Protein AF-A0A957WFK2-F1 (afdb_monomer_lite)

Sequence (78 aa):
FDYLGRHLDVRENVKFQGGQFARWSHATFPESACVLAIEFKKFFMDEWTGEPDPLHLTAIRPALEATVPGVFESLWSF

Structure (mmCIF, N/CA/C/O backbone):
data_AF-A0A957WFK2-F1
#
_entry.id   AF-A0A957WFK2-F1
#
loop_
_atom_site.group_PDB
_atom_site.id
_atom_site.type_symbol
_atom_site.label_atom_id
_atom_site.label_alt_id
_atom_site.label_comp_id
_atom_site.label_asym_id
_atom_site.label_entity_id
_atom_site.label_seq_id
_atom_site.pdbx_PDB_ins_code
_atom_site.Cartn_x
_atom_site.Cartn_y
_atom_site.Cartn_z
_atom_site.occupancy
_atom_site.B_iso_or_equiv
_atom_site.auth_seq_id
_atom_site.auth_comp_id
_atom_site.auth_asym_id
_atom_site.auth_atom_id
_atom_site.pdbx_PDB_model_num
ATOM 1 N N . PHE A 1 1 ? -2.836 -13.287 5.585 1.00 91.81 1 PHE A N 1
ATOM 2 C CA . PHE A 1 1 ? -2.507 -12.479 6.775 1.00 91.81 1 PHE A CA 1
ATOM 3 C C . PHE A 1 1 ? -3.796 -12.169 7.530 1.00 91.81 1 PHE A C 1
ATOM 5 O O . PHE A 1 1 ? -4.773 -11.808 6.875 1.00 91.81 1 PHE A O 1
ATOM 12 N N . ASP A 1 2 ? -3.820 -12.361 8.851 1.00 95.88 2 ASP A N 1
ATOM 13 C CA . ASP A 1 2 ? -4.922 -11.925 9.722 1.00 95.88 2 ASP A CA 1
ATOM 14 C C . ASP A 1 2 ? -4.604 -10.525 10.266 1.00 95.88 2 ASP A C 1
ATOM 16 O O . ASP A 1 2 ? -3.601 -10.327 10.949 1.00 95.88 2 ASP A O 1
ATOM 20 N N . TYR A 1 3 ? -5.429 -9.543 9.914 1.00 96.75 3 TYR A N 1
ATOM 21 C CA . TYR A 1 3 ? -5.296 -8.153 10.326 1.00 96.75 3 TYR A CA 1
ATOM 22 C C . TYR A 1 3 ? -6.309 -7.855 11.433 1.00 96.75 3 TYR A C 1
ATOM 24 O O . TYR A 1 3 ? -7.458 -7.522 11.149 1.00 96.75 3 TYR A O 1
ATOM 32 N N . LEU A 1 4 ? -5.881 -7.948 12.696 1.00 96.75 4 LEU A N 1
ATOM 33 C CA . LEU A 1 4 ? -6.712 -7.638 13.871 1.00 96.75 4 LEU A CA 1
ATOM 34 C C . LEU A 1 4 ? -8.055 -8.407 13.888 1.00 96.75 4 LEU A C 1
ATOM 36 O O . LEU A 1 4 ? -9.097 -7.836 14.207 1.00 96.75 4 LEU A O 1
ATOM 40 N N . GLY A 1 5 ? -8.039 -9.692 13.517 1.00 97.31 5 GLY A N 1
ATOM 41 C CA . GLY A 1 5 ? -9.224 -10.553 13.480 1.00 97.31 5 GLY A CA 1
ATOM 42 C C . GLY A 1 5 ? -10.061 -10.427 12.203 1.00 97.31 5 GLY A C 1
ATOM 43 O O . GLY A 1 5 ? -11.210 -10.869 12.175 1.00 97.31 5 GLY A O 1
ATOM 44 N N . ARG A 1 6 ? -9.528 -9.800 11.146 1.00 95.12 6 ARG A N 1
ATOM 45 C CA . ARG A 1 6 ? -10.189 -9.680 9.839 1.00 95.12 6 ARG A CA 1
ATOM 46 C C . ARG A 1 6 ? -9.199 -9.718 8.679 1.00 95.12 6 ARG A C 1
ATOM 48 O O . ARG A 1 6 ? -8.001 -9.511 8.835 1.00 95.12 6 ARG A O 1
ATOM 55 N N . HIS A 1 7 ? -9.720 -9.881 7.468 1.00 95.38 7 HIS A N 1
ATOM 56 C CA . HIS A 1 7 ? -8.948 -9.647 6.250 1.00 95.38 7 HIS A CA 1
ATOM 57 C C . HIS A 1 7 ? -9.080 -8.192 5.777 1.00 95.38 7 HIS A C 1
ATOM 59 O O . HIS A 1 7 ? -10.106 -7.532 5.980 1.00 95.38 7 HIS A O 1
ATOM 65 N N . LEU A 1 8 ? -8.012 -7.677 5.164 1.00 95.00 8 LEU A N 1
ATOM 66 C CA . LEU A 1 8 ? -8.050 -6.400 4.457 1.00 95.00 8 LEU A CA 1
ATOM 67 C C . LEU A 1 8 ? -8.694 -6.600 3.079 1.00 95.00 8 LEU A C 1
ATOM 69 O O . LEU A 1 8 ? -8.430 -7.596 2.412 1.00 95.00 8 LEU A O 1
ATOM 73 N N . ASP A 1 9 ? -9.519 -5.640 2.659 1.00 95.19 9 ASP A N 1
ATOM 74 C CA . ASP A 1 9 ? -10.001 -5.557 1.279 1.00 95.19 9 ASP A CA 1
ATOM 75 C C . ASP A 1 9 ? -8.873 -4.984 0.414 1.00 95.19 9 ASP A C 1
ATOM 77 O O . ASP A 1 9 ? -8.472 -3.833 0.598 1.00 95.19 9 ASP A O 1
ATOM 81 N N . VAL A 1 10 ? -8.325 -5.810 -0.477 1.00 95.00 10 VAL A N 1
ATOM 82 C CA . VAL A 1 10 ? -7.191 -5.477 -1.346 1.00 95.00 10 VAL A CA 1
ATOM 83 C C . VAL A 1 10 ? -7.650 -5.599 -2.789 1.00 95.00 10 VAL A C 1
ATOM 85 O O . VAL A 1 10 ? -8.209 -6.621 -3.185 1.00 95.00 10 VAL A O 1
ATOM 88 N N . ARG A 1 11 ? -7.433 -4.545 -3.575 1.00 95.94 1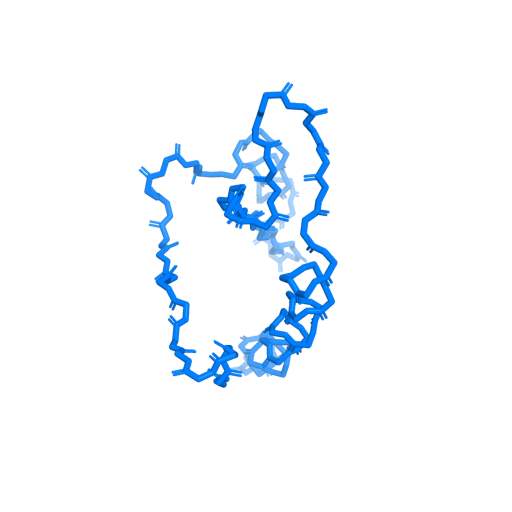1 ARG A N 1
ATOM 89 C CA . ARG A 1 11 ? -7.886 -4.458 -4.965 1.00 95.94 11 ARG A CA 1
ATOM 90 C C . ARG A 1 11 ? -6.859 -3.733 -5.816 1.00 95.94 11 ARG A C 1
ATOM 92 O O . ARG A 1 11 ? -6.089 -2.921 -5.312 1.00 95.94 11 ARG A O 1
ATOM 99 N N . GLU A 1 12 ? -6.907 -3.990 -7.113 1.00 95.69 12 GLU A N 1
ATOM 100 C CA . GLU A 1 12 ? -6.017 -3.383 -8.094 1.00 95.69 12 GLU A CA 1
ATOM 101 C C . GLU A 1 12 ? -6.714 -2.217 -8.816 1.00 95.69 12 GLU A C 1
ATOM 103 O O . GLU A 1 12 ? -7.872 -2.332 -9.216 1.00 95.69 12 GLU A O 1
ATOM 108 N N . ASN A 1 13 ? -6.009 -1.093 -8.990 1.00 94.00 13 ASN A N 1
ATOM 109 C CA . ASN A 1 13 ? -6.367 -0.008 -9.916 1.00 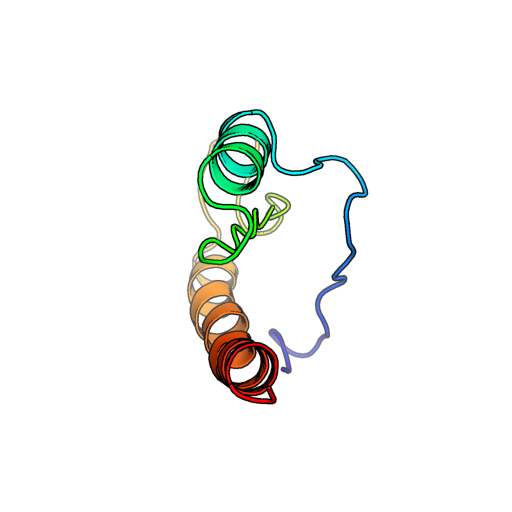94.00 13 ASN A CA 1
ATOM 110 C C . ASN A 1 13 ? -7.778 0.608 -9.756 1.00 94.00 13 ASN A C 1
ATOM 112 O O . ASN A 1 13 ? -8.361 1.097 -10.725 1.00 94.00 13 ASN A O 1
ATOM 116 N N . VAL A 1 14 ? -8.333 0.629 -8.536 1.00 94.81 14 VAL A N 1
ATOM 117 C CA . VAL A 1 14 ? -9.713 1.102 -8.284 1.00 94.81 14 VAL A CA 1
ATOM 118 C C . VAL A 1 14 ? -9.852 2.624 -8.379 1.00 94.81 14 VAL A C 1
ATOM 120 O O . VAL A 1 14 ? -10.786 3.128 -9.004 1.00 94.81 14 VAL A O 1
ATOM 123 N N . LYS A 1 15 ? -8.966 3.372 -7.713 1.00 92.00 15 LYS A N 1
ATOM 124 C CA . LYS A 1 15 ? -8.965 4.848 -7.706 1.00 92.00 15 LYS A CA 1
ATOM 125 C C . LYS A 1 15 ? -7.662 5.429 -8.233 1.00 92.00 15 LYS A C 1
ATOM 127 O O . LYS A 1 15 ? -7.687 6.475 -8.877 1.00 92.00 15 LYS A O 1
ATOM 132 N N . PHE A 1 16 ? -6.556 4.733 -7.999 1.00 92.00 16 PHE A N 1
ATOM 133 C CA . PHE A 1 16 ? -5.225 5.142 -8.409 1.00 92.00 16 PHE A CA 1
ATOM 134 C C . PHE A 1 16 ? -4.546 4.052 -9.244 1.00 92.00 16 PHE A C 1
ATOM 136 O O . PHE A 1 16 ? -4.692 2.871 -8.950 1.00 92.00 16 PHE A O 1
ATOM 143 N N . GLN A 1 17 ? -3.814 4.464 -10.284 1.00 92.62 17 GLN A N 1
ATOM 144 C CA . GLN A 1 17 ? -3.202 3.577 -11.288 1.00 92.62 17 GLN A CA 1
ATOM 145 C C . GLN A 1 17 ? -1.671 3.748 -11.392 1.00 92.62 17 GLN A C 1
ATOM 147 O O . GLN A 1 17 ? -1.078 3.497 -12.434 1.00 92.62 17 GLN A O 1
ATOM 152 N N . GLY A 1 18 ? -1.005 4.253 -10.346 1.00 90.25 18 GLY A N 1
ATOM 153 C CA . GLY A 1 18 ? 0.467 4.315 -10.282 1.00 90.25 18 GLY A CA 1
ATOM 154 C C . GLY A 1 18 ? 1.137 5.575 -10.845 1.00 90.25 18 GLY A C 1
ATOM 155 O O . GLY A 1 18 ? 2.325 5.798 -10.610 1.00 90.25 18 GLY A O 1
ATOM 156 N N . GLY A 1 19 ? 0.383 6.462 -11.497 1.00 93.81 19 GLY A N 1
ATOM 157 C CA . GLY A 1 19 ? 0.841 7.809 -11.851 1.00 93.81 19 GLY A CA 1
ATOM 158 C C . GLY A 1 19 ? 2.035 7.857 -12.818 1.00 93.81 19 GLY A C 1
ATOM 159 O O . GLY A 1 19 ? 2.333 6.914 -13.546 1.00 93.81 19 GLY A O 1
ATOM 160 N N . GLN A 1 20 ? 2.708 9.012 -12.870 1.00 96.06 20 GLN A N 1
ATOM 161 C CA . GLN A 1 20 ? 3.733 9.288 -13.887 1.00 96.06 20 GLN A CA 1
ATOM 162 C C . GLN A 1 20 ? 5.053 8.551 -13.657 1.00 96.06 20 GLN A C 1
ATOM 164 O O . GLN A 1 20 ? 5.680 8.140 -14.628 1.00 96.06 20 GLN A O 1
ATOM 169 N N . PHE A 1 21 ? 5.469 8.376 -12.401 1.00 95.38 21 PHE A N 1
ATOM 170 C CA . PHE A 1 21 ? 6.760 7.762 -12.094 1.00 95.38 21 PHE A CA 1
ATOM 171 C C . PHE A 1 21 ? 6.805 6.294 -12.522 1.00 95.38 21 PHE A C 1
ATOM 173 O O . PHE A 1 21 ? 7.691 5.928 -13.287 1.00 95.38 21 PHE A O 1
ATOM 180 N N . ALA A 1 22 ? 5.806 5.490 -12.134 1.00 95.75 22 ALA A N 1
ATOM 181 C CA . ALA A 1 22 ? 5.720 4.091 -12.554 1.00 95.75 22 ALA A CA 1
ATOM 182 C C . ALA A 1 22 ? 5.707 3.972 -14.086 1.00 95.75 22 ALA A C 1
ATOM 184 O O . ALA A 1 22 ? 6.537 3.273 -14.661 1.00 95.75 22 ALA A O 1
ATOM 185 N N . ARG A 1 23 ? 4.855 4.765 -14.754 1.00 95.50 23 ARG A N 1
ATOM 186 C CA . ARG A 1 23 ? 4.759 4.806 -16.220 1.00 95.50 23 ARG A CA 1
ATOM 187 C C . ARG A 1 23 ? 6.093 5.135 -16.892 1.00 95.50 23 ARG A C 1
ATOM 189 O O . ARG A 1 23 ? 6.461 4.499 -17.875 1.00 95.50 23 ARG A O 1
ATOM 196 N N . TRP A 1 24 ? 6.804 6.143 -16.393 1.00 97.50 24 TRP A N 1
ATOM 197 C CA . TRP A 1 24 ? 8.106 6.532 -16.927 1.00 97.50 24 TRP A CA 1
ATOM 198 C C . TRP A 1 24 ? 9.165 5.449 -16.691 1.00 97.50 24 TRP A C 1
ATOM 200 O O . TRP A 1 24 ? 9.919 5.139 -17.613 1.00 97.50 24 TRP A O 1
ATOM 210 N N . SER A 1 25 ? 9.202 4.842 -15.501 1.00 97.69 25 SER A N 1
ATOM 211 C CA . SER A 1 25 ? 10.140 3.764 -15.177 1.00 97.69 25 SER A CA 1
ATOM 212 C C . SER A 1 25 ? 9.937 2.553 -16.077 1.00 97.69 25 SER A C 1
ATOM 214 O O . SER A 1 25 ? 10.907 2.071 -16.652 1.00 97.69 25 SER A O 1
ATOM 216 N N . HIS A 1 26 ? 8.691 2.109 -16.268 1.00 95.69 26 HIS A N 1
ATOM 217 C CA . HIS A 1 26 ? 8.375 0.996 -17.168 1.00 95.69 26 HIS A CA 1
ATOM 218 C C . HIS A 1 26 ? 8.719 1.311 -18.631 1.00 95.69 26 HIS A C 1
ATOM 220 O O . HIS A 1 26 ? 9.179 0.433 -19.347 1.00 95.69 26 HIS A O 1
ATOM 226 N N . ALA A 1 27 ? 8.553 2.560 -19.080 1.00 97.19 27 ALA A N 1
ATOM 227 C CA . ALA A 1 27 ? 8.941 2.963 -20.435 1.00 97.19 27 ALA A CA 1
ATOM 228 C C . ALA A 1 27 ? 10.466 3.053 -20.625 1.00 97.19 27 ALA A C 1
ATOM 230 O O . ALA A 1 27 ? 10.970 2.788 -21.713 1.00 97.19 27 ALA A O 1
ATOM 231 N N . THR A 1 28 ? 11.195 3.451 -19.582 1.00 98.38 28 THR A N 1
ATOM 232 C CA . THR A 1 28 ? 12.651 3.664 -19.638 1.00 98.38 28 THR A CA 1
ATOM 233 C C . THR A 1 28 ? 13.426 2.363 -19.425 1.00 98.38 28 THR A C 1
ATOM 235 O O . THR A 1 28 ? 14.481 2.168 -20.023 1.00 98.38 28 THR A O 1
ATOM 238 N N . PHE A 1 29 ? 12.898 1.462 -18.595 1.00 97.50 29 PHE A N 1
ATOM 239 C CA . PHE A 1 29 ? 13.539 0.213 -18.181 1.00 97.50 29 PHE A CA 1
ATOM 240 C C . PHE A 1 29 ? 12.574 -0.978 -18.341 1.00 97.50 29 PHE A C 1
ATOM 242 O O . PHE A 1 29 ? 12.231 -1.630 -17.352 1.00 97.50 29 PHE A O 1
ATOM 249 N N . PRO A 1 30 ? 12.107 -1.267 -19.570 1.00 95.25 30 PRO A N 1
ATOM 250 C CA . PRO A 1 30 ? 11.002 -2.202 -19.809 1.00 95.25 30 PRO A CA 1
ATOM 251 C C . PRO A 1 30 ? 11.295 -3.647 -19.392 1.00 95.25 30 PRO A C 1
ATOM 253 O O . PRO A 1 30 ? 10.370 -4.388 -19.080 1.00 95.25 30 PRO A O 1
ATOM 256 N N . GLU A 1 31 ? 12.568 -4.043 -19.369 1.00 94.44 31 GLU A N 1
ATOM 257 C CA . GLU A 1 31 ? 12.988 -5.416 -19.056 1.00 94.44 31 GLU A CA 1
ATOM 258 C C . GLU A 1 31 ? 13.564 -5.570 -17.642 1.00 94.44 31 GLU A C 1
ATOM 260 O O . GLU A 1 31 ? 13.852 -6.682 -17.211 1.00 94.44 31 GLU A O 1
ATOM 265 N N . SER A 1 32 ? 13.770 -4.467 -16.914 1.00 92.94 32 SER A N 1
ATOM 266 C CA . SER A 1 32 ? 14.523 -4.484 -15.652 1.00 92.94 32 SER A CA 1
ATOM 267 C C . SER A 1 32 ? 13.860 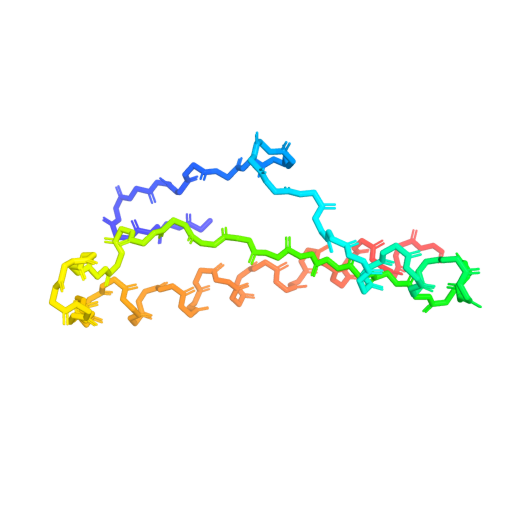-3.743 -14.495 1.00 92.94 32 SER A C 1
ATOM 269 O O . SER A 1 32 ? 14.292 -3.909 -13.354 1.00 92.94 32 SER A O 1
ATOM 271 N N . ALA A 1 33 ? 12.805 -2.961 -14.740 1.00 93.31 33 ALA A N 1
ATOM 272 C CA . ALA A 1 33 ? 12.054 -2.291 -13.684 1.00 93.31 33 ALA A CA 1
ATOM 273 C C . ALA A 1 33 ? 10.616 -2.809 -13.584 1.00 93.31 33 ALA A C 1
ATOM 275 O O . ALA A 1 33 ? 9.852 -2.770 -14.545 1.00 93.31 33 ALA A O 1
ATOM 276 N N . CYS A 1 34 ? 10.214 -3.177 -12.368 1.00 92.31 34 CYS A N 1
ATOM 277 C CA . CYS A 1 34 ? 8.822 -3.400 -11.994 1.00 92.31 34 CYS A CA 1
ATOM 278 C C . CYS A 1 34 ? 8.475 -2.485 -10.813 1.00 92.31 34 CYS A C 1
ATOM 280 O O . CYS A 1 34 ? 8.919 -2.708 -9.688 1.00 92.31 34 CYS A O 1
ATOM 282 N N . VAL A 1 35 ? 7.723 -1.413 -11.077 1.00 93.69 35 VAL A N 1
ATOM 283 C CA . VAL A 1 35 ? 7.278 -0.461 -10.052 1.00 93.69 35 VAL A CA 1
ATOM 284 C C . VAL A 1 35 ? 5.841 -0.768 -9.644 1.00 93.69 35 VAL A C 1
ATOM 286 O O . VAL A 1 35 ? 4.936 -0.725 -10.476 1.00 93.69 35 VAL A O 1
ATOM 289 N N . LEU A 1 36 ? 5.634 -1.018 -8.350 1.00 93.06 36 LEU A N 1
ATOM 290 C CA . LEU A 1 36 ? 4.315 -1.147 -7.735 1.00 93.06 36 LEU A CA 1
ATOM 291 C C . LEU A 1 36 ? 3.985 0.124 -6.955 1.00 93.06 36 LEU A C 1
ATOM 293 O O . LEU A 1 36 ? 4.791 0.599 -6.155 1.00 93.06 36 LEU A O 1
ATOM 297 N N . ALA A 1 37 ? 2.783 0.657 -7.159 1.00 94.69 37 ALA A N 1
ATOM 298 C CA . ALA A 1 37 ? 2.260 1.750 -6.356 1.00 94.69 37 ALA A CA 1
ATOM 299 C C . ALA A 1 37 ? 1.188 1.220 -5.403 1.00 94.69 37 ALA A C 1
ATOM 301 O O . ALA A 1 37 ? 0.161 0.707 -5.843 1.00 94.69 37 ALA A O 1
ATOM 302 N N . ILE A 1 38 ? 1.434 1.342 -4.099 1.00 94.25 38 ILE A N 1
ATOM 303 C CA . ILE A 1 38 ? 0.550 0.816 -3.056 1.00 94.25 38 ILE A CA 1
ATOM 304 C C . ILE A 1 38 ? -0.213 1.980 -2.428 1.00 94.25 38 ILE A C 1
ATOM 306 O O . ILE A 1 38 ? 0.385 2.874 -1.830 1.00 94.25 38 ILE A O 1
ATOM 310 N N . GLU A 1 39 ? -1.537 1.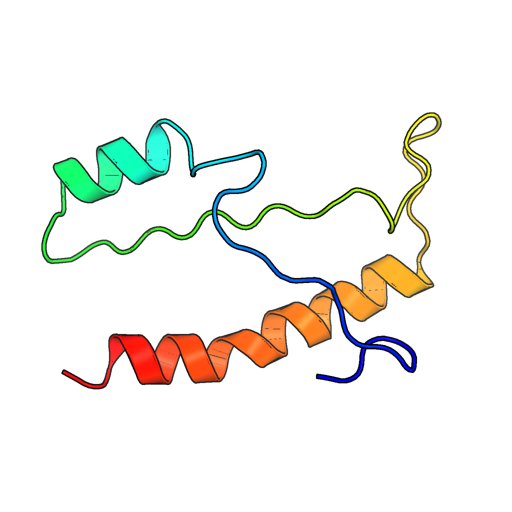964 -2.562 1.00 94.25 39 GLU A N 1
ATOM 311 C CA . GLU A 1 39 ? -2.427 2.953 -1.956 1.00 94.25 39 GLU A CA 1
ATOM 312 C C . GLU A 1 39 ? -3.039 2.399 -0.664 1.00 94.25 39 GLU A C 1
ATOM 314 O O . GLU A 1 39 ? -3.661 1.337 -0.658 1.00 94.25 39 GLU A O 1
ATOM 319 N N . PHE A 1 40 ? -2.906 3.152 0.431 1.00 92.69 40 PHE A N 1
ATOM 320 C CA . PHE A 1 40 ? -3.612 2.878 1.679 1.00 92.69 40 PHE A CA 1
ATOM 321 C C . PHE A 1 40 ? -4.790 3.832 1.825 1.00 92.69 40 PHE A C 1
ATOM 323 O O . PHE A 1 40 ? -4.627 5.053 1.834 1.00 92.69 40 PHE A O 1
ATOM 330 N N . LYS A 1 41 ? -5.984 3.277 2.033 1.00 92.44 41 LYS A N 1
ATOM 331 C CA . LYS A 1 41 ? -7.092 4.068 2.567 1.00 92.44 41 LYS A CA 1
ATOM 332 C C . LYS A 1 41 ? -6.726 4.525 3.982 1.00 92.44 41 LYS A C 1
ATOM 334 O O . LYS A 1 41 ? -6.170 3.749 4.756 1.00 92.44 41 LYS A O 1
ATOM 339 N N . LYS A 1 42 ? -7.088 5.755 4.344 1.00 94.25 42 LYS A N 1
ATOM 340 C CA . LYS A 1 42 ? -6.738 6.391 5.626 1.00 94.25 42 LYS A CA 1
ATOM 341 C C . LYS A 1 42 ? -7.534 5.857 6.825 1.00 94.25 42 LYS A C 1
ATOM 343 O O . LYS A 1 42 ? -7.748 6.568 7.789 1.00 94.25 42 LYS A O 1
ATOM 348 N N . PHE A 1 43 ? -7.947 4.588 6.803 1.00 94.50 43 PHE A N 1
ATOM 349 C CA . PHE A 1 43 ? -8.678 3.964 7.914 1.00 94.50 43 PHE A CA 1
ATOM 350 C C . PHE A 1 43 ? -7.848 3.862 9.205 1.00 94.50 43 PHE A C 1
ATOM 352 O O . PHE A 1 43 ? -8.386 3.520 10.249 1.00 94.50 43 PHE A O 1
ATOM 359 N N . PHE A 1 44 ? -6.539 4.103 9.120 1.00 95.31 44 PHE A N 1
ATOM 360 C CA . PHE A 1 44 ? -5.605 4.085 10.240 1.00 95.31 44 PHE A CA 1
ATOM 361 C C . PHE A 1 44 ? -5.425 5.458 10.898 1.00 95.31 44 PHE A C 1
ATOM 363 O O . PHE A 1 44 ? -4.541 5.597 11.735 1.00 95.31 44 PHE A O 1
ATOM 370 N N . MET A 1 45 ? -6.177 6.484 10.495 1.00 96.94 45 MET A N 1
ATOM 371 C CA . MET A 1 45 ? -6.062 7.837 11.038 1.00 96.94 45 MET A CA 1
ATOM 372 C C . MET A 1 45 ? -7.392 8.586 10.963 1.00 96.94 45 MET A C 1
ATOM 374 O O . MET A 1 45 ? -8.251 8.266 10.142 1.00 96.94 45 MET A O 1
ATOM 378 N N . ASP A 1 46 ? -7.535 9.622 11.781 1.00 97.19 46 ASP A N 1
ATOM 379 C CA . ASP A 1 46 ? -8.565 10.632 11.572 1.00 97.19 46 ASP A CA 1
ATOM 380 C C . ASP A 1 46 ? -8.168 11.530 10.385 1.00 97.19 46 ASP A C 1
ATOM 382 O O . ASP A 1 46 ? -7.077 12.106 10.345 1.00 97.19 46 ASP A O 1
ATOM 386 N N . GLU A 1 47 ? -9.038 11.627 9.376 1.00 95.19 47 GLU A N 1
ATOM 387 C CA . GLU A 1 47 ? -8.728 12.353 8.137 1.00 95.19 47 GLU A CA 1
ATOM 388 C C . GLU A 1 47 ? -8.776 13.883 8.279 1.00 95.19 47 GLU A C 1
ATOM 390 O O . GLU A 1 47 ? -8.278 14.582 7.396 1.00 95.19 47 GLU A O 1
ATOM 395 N N . TRP A 1 48 ? -9.363 14.404 9.358 1.00 95.88 48 TRP A N 1
ATOM 396 C CA . TRP A 1 48 ? -9.517 15.837 9.605 1.00 95.88 48 TRP A CA 1
ATOM 397 C C . TRP A 1 48 ? -8.421 16.383 10.513 1.00 95.88 48 TRP A C 1
ATOM 399 O O . TRP A 1 48 ? -7.869 17.445 10.228 1.00 95.88 48 TRP A O 1
ATOM 409 N N . THR A 1 49 ? -8.098 15.673 11.593 1.00 97.25 49 THR A N 1
ATOM 410 C CA . THR A 1 49 ? -7.036 16.065 12.530 1.00 97.25 49 THR A CA 1
ATOM 411 C C . THR A 1 49 ? -5.663 15.606 12.056 1.00 97.25 49 THR A C 1
ATOM 413 O O . THR A 1 49 ? -4.654 16.221 12.395 1.00 97.25 49 THR A O 1
ATOM 416 N N . GLY A 1 50 ? -5.613 14.542 11.252 1.00 95.69 50 GLY A N 1
ATOM 417 C CA . GLY A 1 50 ? -4.366 13.923 10.829 1.00 95.69 50 GLY A CA 1
ATOM 418 C C . GLY A 1 50 ? -3.760 12.974 11.868 1.00 95.69 50 GLY A C 1
ATOM 419 O O . GLY A 1 50 ? -2.663 12.461 11.644 1.00 95.69 50 GLY A O 1
ATOM 420 N N . GLU A 1 51 ? -4.434 12.736 12.996 1.00 97.94 51 GLU A N 1
ATOM 421 C CA . GLU A 1 51 ? -3.914 11.886 14.067 1.00 97.94 51 GLU A CA 1
ATOM 422 C C . GLU A 1 51 ? -4.062 10.395 13.715 1.00 97.94 51 GLU A C 1
ATOM 424 O O . GLU A 1 51 ? -5.170 9.935 13.422 1.00 97.94 51 GLU A O 1
ATOM 429 N N . PRO A 1 52 ? -2.969 9.610 13.725 1.00 97.12 52 PRO A N 1
ATOM 430 C CA . PRO A 1 52 ? -3.034 8.181 13.456 1.00 97.12 52 PRO A CA 1
ATOM 431 C C . PRO A 1 52 ? -3.561 7.398 14.662 1.00 97.12 52 PRO A C 1
ATOM 433 O O . PRO A 1 52 ? -3.200 7.679 15.802 1.00 97.12 52 PRO A O 1
ATOM 436 N N . ASP A 1 53 ? -4.324 6.342 14.392 1.00 97.25 53 ASP A N 1
ATOM 437 C CA . ASP A 1 53 ? -4.614 5.281 15.352 1.00 97.25 53 ASP A CA 1
ATOM 438 C C . ASP A 1 53 ? -3.366 4.382 15.495 1.00 97.25 53 ASP A C 1
ATOM 440 O O . ASP A 1 53 ? -2.986 3.684 14.538 1.00 97.25 53 ASP A O 1
ATOM 444 N N . PRO A 1 54 ? -2.712 4.357 16.674 1.00 97.06 54 PRO A N 1
ATOM 445 C CA . PRO A 1 54 ? -1.487 3.589 16.875 1.00 97.06 54 PRO A CA 1
ATOM 446 C C . PRO A 1 54 ? -1.665 2.082 16.665 1.00 97.06 54 PRO A C 1
ATOM 448 O O . PRO A 1 54 ? -0.731 1.425 16.197 1.00 97.06 54 PRO A O 1
ATOM 451 N N . LEU A 1 55 ? -2.841 1.524 16.976 1.00 97.31 55 LEU A N 1
ATOM 452 C CA . LEU A 1 55 ? -3.131 0.100 16.802 1.00 97.31 55 LEU A CA 1
ATOM 453 C C . LEU A 1 55 ? -3.138 -0.260 15.315 1.00 97.31 55 LEU A C 1
ATOM 455 O O . LEU A 1 55 ? -2.494 -1.222 14.892 1.00 97.31 55 LEU A O 1
ATOM 459 N N . HIS A 1 56 ? -3.829 0.536 14.499 1.00 96.94 56 HIS A N 1
ATOM 460 C CA . HIS A 1 56 ? -3.884 0.297 13.061 1.00 96.94 56 HIS A CA 1
ATOM 461 C C . HIS A 1 56 ? -2.536 0.532 12.383 1.00 96.94 56 HIS A C 1
ATOM 463 O O . HIS A 1 56 ? -2.127 -0.278 11.544 1.00 96.94 56 HIS A O 1
ATOM 469 N N . LEU A 1 57 ? -1.830 1.598 12.767 1.00 95.38 57 LEU A N 1
ATOM 470 C CA . LEU A 1 57 ? -0.531 1.940 12.197 1.00 95.38 57 LEU A CA 1
ATOM 471 C C . LEU A 1 57 ? 0.516 0.850 12.474 1.00 95.38 57 LEU A C 1
ATOM 473 O O . LEU A 1 57 ? 1.240 0.440 11.566 1.00 95.38 57 LEU A O 1
ATOM 477 N N . THR A 1 58 ? 0.562 0.330 13.704 1.00 96.44 58 THR A N 1
ATOM 478 C CA . THR A 1 58 ? 1.475 -0.767 14.067 1.00 96.44 58 THR A CA 1
ATOM 479 C C . THR A 1 58 ? 1.113 -2.081 13.380 1.00 96.44 58 THR A C 1
ATOM 481 O O . THR A 1 58 ? 2.018 -2.818 12.995 1.00 96.44 58 THR A O 1
ATOM 484 N N . ALA A 1 59 ? -0.173 -2.354 13.141 1.00 97.19 59 ALA A N 1
ATOM 485 C CA . ALA A 1 59 ? -0.622 -3.557 12.440 1.00 97.19 59 ALA A CA 1
ATOM 486 C C . ALA A 1 59 ? -0.386 -3.523 10.916 1.00 97.19 59 ALA A C 1
ATOM 488 O O . ALA A 1 59 ? -0.274 -4.579 10.291 1.00 97.19 59 ALA A O 1
ATOM 489 N N . ILE A 1 60 ? -0.304 -2.342 10.288 1.00 96.12 60 ILE A N 1
ATOM 490 C CA . ILE A 1 60 ? -0.068 -2.224 8.834 1.00 96.12 60 ILE A CA 1
ATOM 491 C C . ILE A 1 60 ? 1.315 -2.750 8.443 1.00 96.12 60 ILE A C 1
ATOM 493 O O . ILE A 1 60 ? 1.447 -3.414 7.416 1.00 96.12 60 ILE A O 1
ATOM 497 N N . ARG A 1 61 ? 2.339 -2.493 9.264 1.00 94.81 61 ARG A N 1
ATOM 498 C CA . ARG A 1 61 ? 3.713 -2.942 9.004 1.00 94.81 61 ARG A CA 1
ATOM 499 C C . ARG A 1 61 ? 3.815 -4.458 8.765 1.00 94.81 61 ARG A C 1
ATOM 501 O O . ARG A 1 61 ? 4.222 -4.830 7.666 1.00 94.81 61 ARG A O 1
ATOM 508 N N . PRO A 1 62 ? 3.429 -5.333 9.714 1.00 97.00 62 PRO A N 1
ATOM 509 C CA . PRO A 1 62 ? 3.525 -6.775 9.509 1.00 97.00 62 PRO A CA 1
ATOM 510 C C . PRO A 1 62 ? 2.608 -7.259 8.377 1.00 97.00 62 PRO A C 1
ATOM 512 O O . PRO A 1 62 ? 2.945 -8.221 7.692 1.00 97.00 62 PRO A O 1
ATOM 515 N N . ALA A 1 63 ? 1.481 -6.578 8.127 1.00 96.56 63 ALA A N 1
ATOM 516 C CA . ALA A 1 63 ? 0.604 -6.907 7.006 1.00 96.56 63 ALA A CA 1
ATOM 517 C C . ALA A 1 63 ? 1.288 -6.685 5.650 1.00 96.56 63 ALA A C 1
ATOM 519 O O . ALA A 1 63 ? 1.168 -7.527 4.763 1.00 96.56 63 ALA A O 1
ATOM 520 N N . LEU A 1 64 ? 2.021 -5.578 5.500 1.00 96.06 64 LEU A N 1
ATOM 521 C CA . LEU A 1 64 ? 2.782 -5.282 4.289 1.00 96.06 64 LEU A CA 1
ATOM 522 C C . LEU A 1 64 ? 4.006 -6.198 4.162 1.00 96.06 64 LEU A C 1
ATOM 524 O O . LEU A 1 64 ? 4.251 -6.749 3.092 1.00 96.06 64 LEU A O 1
ATOM 528 N N . GLU A 1 65 ? 4.737 -6.424 5.255 1.00 96.94 65 GLU A N 1
ATOM 529 C CA . GLU A 1 65 ? 5.890 -7.336 5.288 1.00 96.94 65 GLU A CA 1
ATOM 530 C C . GLU A 1 65 ? 5.504 -8.764 4.872 1.00 96.94 65 GLU A C 1
ATOM 532 O O . GLU A 1 65 ? 6.236 -9.407 4.124 1.00 96.94 65 GLU A O 1
ATOM 537 N N . ALA A 1 66 ? 4.315 -9.237 5.250 1.00 96.38 66 ALA A N 1
ATOM 538 C CA . ALA A 1 66 ? 3.820 -10.555 4.856 1.00 96.38 66 ALA A CA 1
ATOM 539 C C . ALA A 1 66 ? 3.586 -10.723 3.342 1.00 96.38 66 ALA A C 1
ATOM 541 O O . ALA A 1 66 ? 3.435 -11.851 2.877 1.00 96.38 66 ALA A O 1
ATOM 542 N N . THR A 1 67 ? 3.555 -9.633 2.567 1.00 95.31 67 THR A N 1
ATOM 543 C CA . THR A 1 67 ? 3.439 -9.690 1.097 1.00 95.31 67 THR A CA 1
ATOM 544 C C . THR A 1 67 ? 4.785 -9.904 0.407 1.00 95.31 67 THR A C 1
ATOM 546 O O . THR A 1 67 ? 4.831 -10.425 -0.706 1.00 95.31 67 THR A O 1
ATOM 549 N N . VAL A 1 68 ? 5.887 -9.551 1.078 1.00 95.44 68 VAL A N 1
ATOM 550 C CA . VAL A 1 68 ? 7.239 -9.553 0.511 1.00 95.44 68 VAL A CA 1
ATOM 551 C C . VAL A 1 68 ? 7.641 -10.927 -0.040 1.00 95.44 68 VAL A C 1
ATOM 553 O O . VAL A 1 68 ? 8.085 -10.966 -1.188 1.00 95.44 68 VAL A O 1
ATOM 556 N N . PRO A 1 69 ? 7.443 -12.059 0.670 1.00 95.12 69 PRO A N 1
ATOM 557 C CA . PRO A 1 69 ? 7.793 -13.371 0.127 1.00 95.12 69 PRO A CA 1
ATOM 558 C C . PRO A 1 69 ? 7.106 -13.686 -1.208 1.00 95.12 69 PRO A C 1
ATOM 560 O O . PRO A 1 69 ? 7.765 -14.173 -2.120 1.00 95.12 69 PRO A O 1
ATOM 563 N N . GLY A 1 70 ? 5.821 -13.344 -1.360 1.00 93.94 70 GLY A N 1
ATOM 564 C CA . GLY A 1 70 ? 5.086 -13.569 -2.611 1.00 93.94 70 GLY A CA 1
ATOM 565 C C . GLY A 1 70 ? 5.578 -12.689 -3.766 1.00 93.94 70 GLY A C 1
ATOM 566 O O . GLY A 1 70 ? 5.573 -13.116 -4.920 1.00 93.94 70 GLY A O 1
ATOM 567 N N . VAL A 1 71 ? 6.066 -11.479 -3.467 1.00 93.12 71 VAL A N 1
ATOM 568 C CA . VAL A 1 71 ? 6.716 -10.612 -4.466 1.00 93.12 71 VAL A CA 1
ATOM 569 C C . VAL A 1 71 ? 8.039 -11.225 -4.930 1.00 93.12 71 VAL A C 1
ATOM 571 O O . VAL A 1 71 ? 8.289 -11.283 -6.132 1.00 93.12 71 VAL A O 1
ATOM 574 N N . PHE A 1 72 ? 8.865 -11.723 -4.003 1.00 93.25 72 PHE A N 1
ATOM 575 C CA . PHE A 1 72 ? 10.102 -12.431 -4.347 1.00 93.25 72 PHE A CA 1
ATOM 576 C C . PHE A 1 72 ? 9.819 -13.699 -5.162 1.00 93.25 72 PHE A C 1
ATOM 578 O O . PHE A 1 72 ? 10.454 -13.925 -6.183 1.00 93.25 72 PHE A O 1
ATOM 585 N N . GLU A 1 73 ? 8.831 -14.502 -4.780 1.00 94.44 73 GLU A N 1
ATOM 586 C CA . GLU A 1 73 ? 8.442 -15.671 -5.573 1.00 94.44 73 GLU A CA 1
ATOM 587 C C . GLU A 1 73 ? 8.064 -15.271 -7.007 1.00 94.44 73 GLU A C 1
ATOM 589 O O . GLU A 1 73 ? 8.565 -15.850 -7.967 1.00 94.44 73 GLU A O 1
ATOM 594 N N . SER A 1 74 ? 7.267 -14.214 -7.168 1.00 90.75 74 SER A N 1
ATOM 595 C CA . SER A 1 74 ? 6.801 -13.757 -8.484 1.00 90.75 74 SER A CA 1
ATOM 596 C C . SER A 1 74 ? 7.915 -13.196 -9.373 1.00 90.75 74 SER A C 1
ATOM 598 O O . SER A 1 74 ? 7.860 -13.341 -10.590 1.00 90.75 74 SER A O 1
ATOM 600 N N . LEU A 1 75 ? 8.920 -12.539 -8.788 1.00 86.69 75 LEU A N 1
ATOM 601 C CA . LEU A 1 75 ? 10.021 -11.927 -9.538 1.00 86.69 75 LEU A CA 1
ATOM 602 C C . LEU A 1 75 ? 11.134 -12.925 -9.896 1.00 86.69 75 LEU A C 1
ATOM 604 O O . LEU A 1 75 ? 11.830 -12.714 -10.885 1.00 86.69 75 LEU A O 1
ATOM 608 N N . TRP A 1 76 ? 11.304 -13.999 -9.119 1.00 80.81 76 TRP A N 1
ATOM 609 C CA . TRP A 1 76 ? 12.352 -15.008 -9.331 1.00 80.81 76 TRP A CA 1
ATOM 610 C C . TRP A 1 76 ? 11.856 -16.302 -9.999 1.00 80.81 76 TRP A C 1
ATOM 612 O O . TRP A 1 76 ? 12.664 -17.190 -10.247 1.00 80.81 76 TRP A O 1
ATOM 622 N N . SER A 1 77 ? 10.562 -16.425 -10.314 1.00 68.94 77 SER A N 1
ATOM 623 C CA . SER A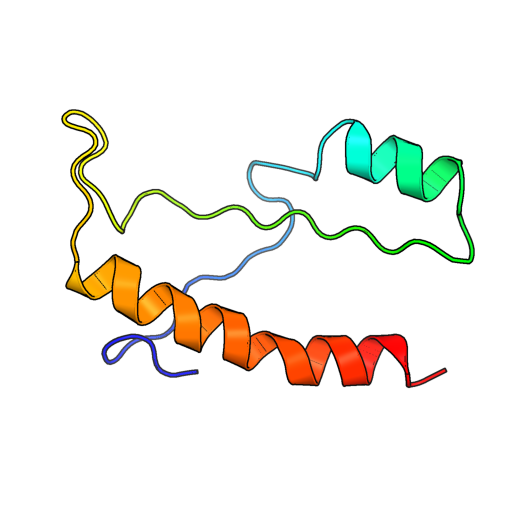 1 77 ? 9.988 -17.611 -10.983 1.00 68.94 77 SER A CA 1
ATOM 624 C C . SER A 1 77 ? 10.130 -17.612 -12.519 1.00 68.94 77 SER A C 1
ATOM 626 O O . SER A 1 77 ? 9.310 -18.226 -13.202 1.00 68.94 77 SER A O 1
ATOM 628 N N . PHE A 1 78 ? 11.148 -16.941 -13.068 1.00 50.69 78 PHE A N 1
ATOM 629 C CA . PHE A 1 78 ? 11.453 -16.912 -14.507 1.00 50.69 78 PHE A CA 1
ATOM 630 C C . PHE A 1 78 ? 12.701 -17.730 -14.846 1.00 50.69 78 PHE A C 1
ATOM 632 O O . PHE A 1 78 ? 13.698 -17.625 -14.096 1.00 50.69 78 PHE A O 1
#

Radius of gyr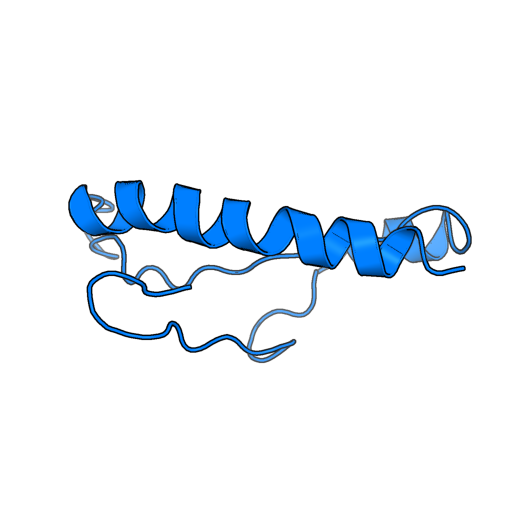ation: 15.48 Å; chains: 1; bounding box: 25×34×37 Å

pLDDT: mean 94.01, std 6.28, range [50.69, 98.38]

Secondary structure (DSSP, 8-state):
--BTTB-----SSSS---HHHHHHHHHHSTTT------PPPSTTB-TTT--B-HHHHHHHHHHHHTTHHHHHHHHH--

Foldseek 3Di:
DQQVNDDDDDDAPPPDDQPDPQVVCCVVPVPPDDDDDDDDDQPQADPPVRGGNPSNVVSVVVVVVVCVVVVVCVVPVD